Protein AF-U4T672-F1 (afdb_monomer_lite)

pLDDT: mean 72.9, std 11.15, range [51.88, 89.56]

Structure (mmCIF, N/CA/C/O backbone):
data_AF-U4T672-F1
#
_entry.id   AF-U4T672-F1
#
loop_
_atom_site.group_PDB
_atom_site.id
_atom_site.type_symbol
_atom_site.label_atom_id
_atom_site.label_alt_id
_atom_site.label_comp_id
_atom_site.label_asym_id
_atom_site.label_entity_id
_atom_site.label_seq_id
_atom_site.pdbx_PDB_ins_code
_atom_site.Cartn_x
_atom_site.Cartn_y
_atom_site.Cartn_z
_atom_site.occupancy
_atom_site.B_iso_or_equiv
_atom_site.auth_seq_id
_atom_site.auth_comp_id
_atom_site.auth_asym_id
_atom_site.auth_atom_id
_atom_site.pdbx_PDB_model_num
ATOM 1 N N . MET A 1 1 ? 43.535 17.103 -33.099 1.00 52.03 1 MET A N 1
ATOM 2 C CA . MET A 1 1 ? 42.949 15.826 -33.573 1.00 52.03 1 MET A CA 1
ATOM 3 C C . MET A 1 1 ? 42.312 15.014 -32.438 1.00 52.03 1 MET A C 1
ATOM 5 O O . MET A 1 1 ? 41.236 14.480 -32.646 1.00 52.03 1 MET A O 1
ATOM 9 N N . LEU A 1 2 ? 42.887 14.997 -31.225 1.00 51.88 2 LEU A N 1
ATOM 10 C CA . LEU A 1 2 ? 42.316 14.322 -30.042 1.00 51.88 2 LEU A CA 1
ATOM 11 C C . LEU A 1 2 ? 40.983 14.928 -29.537 1.00 51.88 2 LEU A C 1
ATOM 13 O O . LEU A 1 2 ? 40.106 14.210 -29.073 1.00 51.88 2 LEU A O 1
ATOM 17 N N . THR A 1 3 ? 40.792 16.240 -29.693 1.00 54.84 3 THR A N 1
ATOM 18 C CA . THR A 1 3 ? 39.573 16.960 -29.272 1.00 54.84 3 THR A CA 1
ATOM 19 C C . THR A 1 3 ? 38.340 16.643 -30.121 1.00 54.84 3 THR A C 1
ATOM 21 O O . THR A 1 3 ? 37.218 16.730 -29.633 1.00 54.84 3 THR A O 1
ATOM 24 N N . LEU A 1 4 ? 38.538 16.235 -31.377 1.00 54.66 4 LEU A N 1
ATOM 25 C CA . LEU A 1 4 ? 37.451 15.940 -32.314 1.00 54.66 4 LEU A CA 1
ATOM 26 C C . LEU A 1 4 ? 36.851 14.544 -32.056 1.00 54.66 4 LEU A C 1
ATOM 28 O O . LEU A 1 4 ? 35.652 14.349 -32.219 1.00 54.66 4 LEU A O 1
ATOM 32 N N . ILE A 1 5 ? 37.669 13.614 -31.548 1.00 56.81 5 ILE A N 1
ATOM 33 C CA . ILE A 1 5 ? 37.277 12.23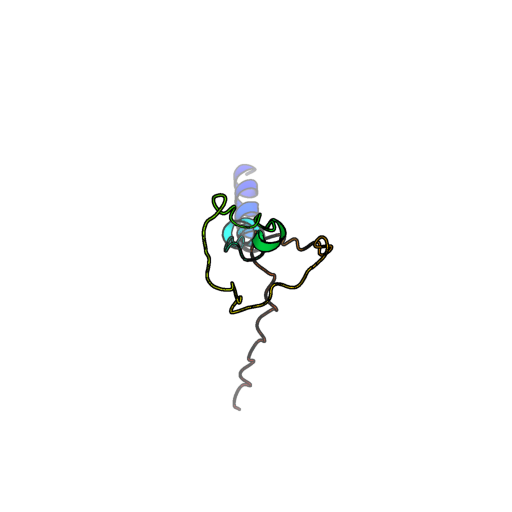5 -31.213 1.00 56.81 5 ILE A CA 1
ATOM 34 C C . ILE A 1 5 ? 36.449 12.194 -29.915 1.00 56.81 5 ILE A C 1
ATOM 36 O O . ILE A 1 5 ? 35.487 11.435 -29.815 1.00 56.81 5 ILE A O 1
ATOM 40 N N . MET A 1 6 ? 36.757 13.065 -28.946 1.00 55.12 6 MET A N 1
ATOM 41 C CA . MET A 1 6 ? 36.017 13.158 -27.677 1.00 55.12 6 MET A CA 1
ATOM 42 C C . MET A 1 6 ? 34.592 13.715 -27.859 1.00 55.12 6 MET A C 1
ATOM 44 O O . MET A 1 6 ? 33.690 13.360 -27.109 1.00 55.12 6 MET A O 1
ATOM 48 N N . GLY A 1 7 ? 34.371 14.567 -28.868 1.00 54.69 7 GLY A N 1
ATOM 49 C CA . GLY A 1 7 ? 33.045 15.118 -29.178 1.00 54.69 7 GLY A CA 1
ATOM 50 C C . GLY A 1 7 ? 32.108 14.128 -29.880 1.00 54.69 7 GLY A C 1
ATOM 51 O O . GLY A 1 7 ? 30.890 14.253 -29.775 1.00 54.69 7 GLY A O 1
ATOM 52 N N . SER A 1 8 ? 32.650 13.119 -30.572 1.00 55.47 8 SER A N 1
ATOM 53 C CA . SER A 1 8 ? 31.853 12.168 -31.364 1.00 55.47 8 SER A CA 1
ATOM 54 C C . SER A 1 8 ? 31.123 11.121 -30.507 1.00 55.47 8 SER A C 1
ATOM 56 O O . SER A 1 8 ? 30.068 10.624 -30.898 1.00 55.47 8 SER A O 1
ATOM 58 N N . THR A 1 9 ? 31.645 10.787 -29.323 1.00 55.81 9 THR A N 1
ATOM 59 C CA . THR A 1 9 ? 31.080 9.746 -28.438 1.00 55.81 9 THR A CA 1
ATOM 60 C C . THR A 1 9 ? 29.810 10.193 -27.708 1.00 55.81 9 THR A C 1
ATOM 62 O O . THR A 1 9 ? 28.970 9.360 -27.359 1.00 55.81 9 THR A O 1
ATOM 65 N N . LEU A 1 10 ? 29.614 11.503 -27.536 1.00 55.72 10 LEU A N 1
ATOM 66 C CA . LEU A 1 10 ? 28.386 12.079 -26.975 1.00 55.72 10 LEU A CA 1
ATOM 67 C C . LEU A 1 10 ? 27.207 11.972 -27.956 1.00 55.72 10 LEU A C 1
ATOM 69 O O . LEU A 1 10 ? 26.074 11.744 -27.541 1.00 55.72 10 LEU A O 1
ATOM 73 N N . VAL A 1 11 ? 27.474 12.069 -29.263 1.00 56.44 11 VAL A N 1
ATOM 74 C CA . VAL A 1 11 ? 26.438 11.991 -30.307 1.00 56.44 11 VAL A CA 1
ATOM 75 C C . VAL A 1 11 ? 26.007 10.542 -30.558 1.00 56.44 11 VAL A C 1
ATOM 77 O O . VAL A 1 11 ? 24.815 10.280 -30.697 1.00 56.44 11 VAL A O 1
ATOM 80 N N . LEU A 1 12 ? 26.938 9.576 -30.538 1.00 55.59 12 LEU A N 1
ATOM 81 C CA . LEU A 1 12 ? 26.601 8.154 -30.727 1.00 55.59 12 LEU A CA 1
ATOM 82 C C . LEU A 1 12 ? 25.916 7.503 -29.511 1.00 55.59 12 LEU A C 1
ATOM 84 O O . LEU A 1 12 ? 25.213 6.509 -29.676 1.00 55.59 12 LEU A O 1
ATOM 88 N N . SER A 1 13 ? 26.074 8.048 -28.301 1.00 56.25 13 SER A N 1
ATOM 89 C CA . SER A 1 13 ? 25.400 7.537 -27.093 1.00 56.25 13 SER A CA 1
ATOM 90 C C . SER A 1 13 ? 24.017 8.160 -26.842 1.00 56.25 13 SER A C 1
ATOM 92 O O . SER A 1 13 ? 23.255 7.643 -26.022 1.00 56.25 13 SER A O 1
ATOM 94 N N . GLY A 1 14 ? 23.651 9.215 -27.583 1.00 53.50 14 GLY A N 1
ATOM 95 C CA . GLY A 1 14 ? 22.545 10.126 -27.262 1.00 53.50 14 GLY A CA 1
ATOM 96 C C . GLY A 1 14 ? 21.135 9.527 -27.176 1.00 53.50 14 GLY A C 1
ATOM 97 O O . GLY A 1 14 ? 20.282 10.109 -26.513 1.00 53.50 14 GLY A O 1
ATOM 98 N N . CYS A 1 15 ? 20.856 8.367 -27.779 1.00 60.81 15 CYS A N 1
ATOM 99 C CA . CYS A 1 15 ? 19.523 7.746 -27.683 1.00 60.81 15 CYS A CA 1
ATOM 100 C C . CYS A 1 15 ? 19.346 6.794 -26.488 1.00 60.81 15 CYS A C 1
ATOM 102 O O . CYS A 1 15 ? 18.223 6.613 -26.027 1.00 60.81 15 CYS A O 1
ATOM 104 N N . GLN A 1 16 ? 20.413 6.167 -25.985 1.00 60.09 16 GLN A N 1
ATOM 105 C CA . GLN A 1 16 ? 20.311 5.241 -24.846 1.00 60.09 16 GLN A CA 1
ATOM 106 C C . GLN A 1 16 ? 20.599 5.949 -23.517 1.00 60.09 16 GLN A C 1
ATOM 108 O O . GLN A 1 16 ? 19.925 5.682 -22.527 1.00 60.09 16 GLN A O 1
ATOM 113 N N . SER A 1 17 ? 21.532 6.906 -23.490 1.00 60.69 17 SER A N 1
ATOM 114 C CA . SER A 1 17 ? 21.886 7.642 -22.267 1.00 60.69 17 SER A CA 1
ATOM 115 C C . SER A 1 17 ? 20.817 8.651 -21.828 1.00 60.69 17 SER A C 1
ATOM 117 O O . SER A 1 17 ? 20.640 8.880 -20.634 1.00 60.69 17 SER A O 1
ATOM 119 N N . THR A 1 18 ? 20.038 9.210 -22.761 1.00 63.66 18 THR A N 1
ATOM 120 C CA . THR A 1 18 ? 18.913 10.108 -22.437 1.00 63.66 18 THR A CA 1
ATOM 121 C C . THR A 1 18 ? 17.712 9.374 -21.851 1.00 63.66 18 THR A C 1
ATOM 123 O O . THR A 1 18 ? 16.950 9.980 -21.104 1.00 63.66 18 THR A O 1
ATOM 126 N N . LYS A 1 19 ? 17.547 8.072 -22.117 1.00 65.75 19 LYS A N 1
ATOM 127 C CA . LYS A 1 19 ? 16.465 7.262 -21.541 1.00 65.75 19 LYS A CA 1
ATOM 128 C C . LYS A 1 19 ? 16.586 7.152 -20.020 1.00 65.75 19 LYS A C 1
ATOM 130 O O . LYS A 1 19 ? 15.590 7.314 -19.328 1.00 65.75 19 LYS A O 1
ATOM 135 N N . GLU A 1 20 ? 17.790 6.951 -19.497 1.00 66.69 20 GLU A N 1
ATOM 136 C CA . GLU A 1 20 ? 18.020 6.871 -18.047 1.00 66.69 20 GLU A CA 1
ATOM 137 C C . GLU A 1 20 ? 17.904 8.234 -17.344 1.00 66.69 20 GLU A C 1
ATOM 139 O O . GLU A 1 20 ? 17.693 8.289 -16.134 1.00 66.69 20 GLU A O 1
ATOM 144 N N . LEU A 1 21 ? 18.020 9.344 -18.083 1.00 68.31 21 LEU A N 1
ATOM 145 C CA . LEU A 1 21 ? 17.896 10.696 -17.531 1.00 68.31 21 LEU A CA 1
ATOM 146 C C . LEU A 1 21 ? 16.471 11.264 -17.652 1.00 68.31 21 LEU A C 1
ATOM 148 O O . LEU A 1 21 ? 15.955 11.829 -16.696 1.00 68.31 21 LEU A O 1
ATOM 152 N N . LEU A 1 22 ? 15.832 11.110 -18.814 1.00 71.25 22 LEU A N 1
ATOM 153 C CA . LEU A 1 22 ? 14.518 11.681 -19.147 1.00 71.25 22 LEU A CA 1
ATOM 154 C C . LEU A 1 22 ? 13.373 10.667 -19.047 1.00 71.25 22 LEU A C 1
ATOM 156 O O . LEU A 1 22 ? 12.208 11.047 -18.976 1.00 71.25 22 LEU A O 1
ATOM 160 N N . GLY A 1 23 ? 13.687 9.372 -19.077 1.00 68.56 23 GLY A N 1
ATOM 161 C CA . GLY A 1 23 ? 12.707 8.294 -18.953 1.00 68.56 23 GLY A CA 1
ATOM 162 C C . GLY A 1 23 ? 12.330 7.986 -17.508 1.00 68.56 23 GLY A C 1
ATOM 163 O O . GLY A 1 23 ? 11.384 7.228 -17.289 1.00 68.56 23 GLY A O 1
ATOM 164 N N . LYS A 1 24 ? 13.023 8.590 -16.531 1.00 71.81 24 LYS A N 1
ATOM 165 C CA . LYS A 1 24 ? 12.658 8.467 -15.124 1.00 71.81 24 LYS A CA 1
ATOM 166 C C . LYS A 1 24 ? 11.346 9.192 -14.867 1.00 71.81 24 LYS A C 1
ATOM 168 O O . LYS A 1 24 ? 11.250 10.403 -15.049 1.00 71.81 24 LYS A O 1
ATOM 173 N N . ARG A 1 25 ? 10.324 8.443 -14.465 1.00 73.06 25 ARG A N 1
ATOM 174 C CA . ARG A 1 25 ? 8.995 8.967 -14.160 1.00 73.06 25 ARG A CA 1
ATOM 175 C C . ARG A 1 25 ? 8.686 8.680 -12.707 1.00 73.06 25 ARG A C 1
ATOM 177 O O . ARG A 1 25 ? 8.587 7.526 -12.294 1.00 73.06 25 ARG A O 1
ATOM 184 N N . ASP A 1 26 ? 8.519 9.756 -11.958 1.00 75.12 26 ASP A N 1
ATOM 185 C CA . ASP A 1 26 ? 8.087 9.707 -10.576 1.00 75.12 26 ASP A CA 1
ATOM 186 C C . ASP A 1 26 ? 6.638 10.185 -10.501 1.00 75.12 26 ASP A C 1
ATOM 188 O O . ASP A 1 26 ? 6.341 11.360 -10.705 1.00 75.12 26 ASP A O 1
ATOM 192 N N . ASN A 1 27 ? 5.716 9.241 -10.329 1.00 76.69 27 ASN A N 1
ATOM 193 C CA . ASN A 1 27 ? 4.289 9.524 -10.166 1.00 76.69 27 ASN A CA 1
ATOM 194 C C . ASN A 1 27 ? 3.726 8.918 -8.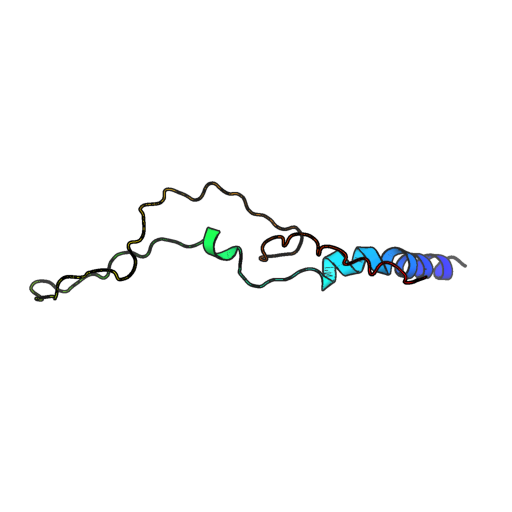872 1.00 76.69 27 ASN A C 1
ATOM 196 O O . ASN A 1 27 ? 2.513 8.752 -8.759 1.00 76.69 27 ASN A O 1
ATOM 200 N N . GLY A 1 28 ? 4.608 8.504 -7.958 1.00 79.88 28 GLY A N 1
ATOM 201 C CA . GLY A 1 28 ? 4.253 7.936 -6.661 1.00 79.88 28 GLY A CA 1
ATOM 202 C C . GLY A 1 28 ? 3.514 6.594 -6.678 1.00 79.88 28 GLY A C 1
ATOM 203 O O . GLY A 1 28 ? 3.111 6.096 -5.632 1.00 79.88 28 GLY A O 1
ATOM 204 N N . SER A 1 29 ? 3.336 5.942 -7.830 1.00 84.06 29 SER A N 1
ATOM 205 C CA . SER A 1 29 ? 2.496 4.734 -7.904 1.00 84.06 29 SER A CA 1
ATOM 206 C C . SER A 1 29 ? 3.009 3.538 -7.085 1.00 84.06 29 SER A C 1
ATOM 208 O O . SER A 1 29 ? 2.236 2.634 -6.788 1.00 84.06 29 SER A O 1
ATOM 210 N N . LEU A 1 30 ? 4.296 3.519 -6.721 1.00 84.31 30 LEU A N 1
ATOM 211 C CA . LEU A 1 30 ? 4.913 2.497 -5.871 1.00 84.31 30 LEU A CA 1
ATOM 212 C C . LEU A 1 30 ? 4.991 2.896 -4.389 1.00 84.31 30 LEU A C 1
ATOM 214 O O . LEU A 1 30 ? 5.358 2.054 -3.567 1.00 84.31 30 LEU A O 1
ATOM 218 N N . GLU A 1 31 ? 4.622 4.129 -4.027 1.00 84.81 31 GLU A N 1
ATOM 219 C CA . GLU A 1 31 ? 4.743 4.663 -2.660 1.00 84.81 31 GLU A CA 1
ATOM 220 C C . GLU A 1 31 ? 3.864 3.922 -1.652 1.00 84.81 31 GLU A C 1
ATOM 222 O O . GLU A 1 31 ? 4.221 3.814 -0.478 1.00 84.81 31 GLU A O 1
ATOM 227 N N . TYR A 1 32 ? 2.756 3.325 -2.100 1.00 82.62 32 TYR A 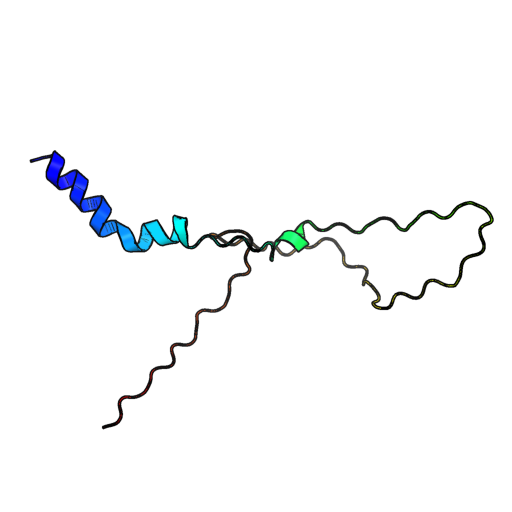N 1
ATOM 228 C CA . TYR A 1 32 ? 1.867 2.553 -1.230 1.00 82.62 32 TYR A CA 1
ATOM 229 C C . TYR A 1 32 ? 2.584 1.375 -0.536 1.00 82.62 32 TYR A C 1
ATOM 231 O O . TYR A 1 32 ? 2.132 0.933 0.519 1.00 82.62 32 TYR A O 1
ATOM 239 N N . GLN A 1 33 ? 3.714 0.879 -1.063 1.00 81.38 33 GLN A N 1
ATOM 240 C CA . GLN A 1 33 ? 4.532 -0.150 -0.397 1.00 81.38 33 GLN A CA 1
ATOM 241 C C . GLN A 1 33 ? 5.088 0.312 0.958 1.00 81.38 33 GLN A C 1
ATOM 243 O O . GLN A 1 33 ? 5.359 -0.519 1.819 1.00 81.38 33 GLN A O 1
ATOM 248 N N . GLN A 1 34 ? 5.255 1.623 1.147 1.00 81.75 34 GLN A N 1
ATOM 249 C CA . GLN A 1 34 ? 5.708 2.234 2.399 1.00 81.75 34 GLN A CA 1
ATOM 250 C C . GLN A 1 34 ? 4.540 2.698 3.282 1.00 81.75 34 GLN A C 1
ATOM 252 O O . GLN A 1 34 ? 4.765 3.250 4.363 1.00 81.75 34 GLN A O 1
ATOM 257 N N . SER A 1 35 ? 3.294 2.502 2.836 1.00 82.44 35 SER A N 1
ATOM 258 C CA . SER A 1 35 ? 2.119 2.880 3.617 1.00 82.44 35 SER A CA 1
ATOM 259 C C . SER A 1 35 ? 2.050 2.084 4.918 1.00 82.44 35 SER A C 1
ATOM 261 O O . SER A 1 35 ? 2.476 0.930 5.008 1.00 82.44 35 SER A O 1
ATOM 263 N N . LYS A 1 36 ? 1.520 2.725 5.959 1.00 81.31 36 LYS A N 1
ATOM 264 C CA . LYS A 1 36 ? 1.364 2.126 7.283 1.00 81.31 36 LYS A CA 1
ATOM 265 C C . LYS A 1 36 ? -0.088 2.207 7.701 1.00 81.31 36 LYS A C 1
ATOM 2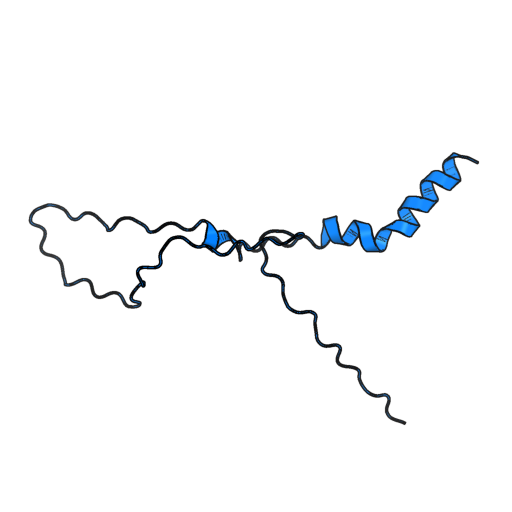67 O O . LYS A 1 36 ? -0.772 3.190 7.424 1.00 81.31 36 LYS A O 1
ATOM 272 N N . LYS A 1 37 ? -0.538 1.172 8.406 1.00 82.44 37 LYS A N 1
ATOM 273 C CA . LYS A 1 37 ? -1.845 1.190 9.050 1.00 82.44 37 LYS A CA 1
ATOM 274 C C . LYS A 1 37 ? -1.851 2.303 10.097 1.00 82.44 37 LYS A C 1
ATOM 276 O O . LYS A 1 37 ? -0.993 2.324 10.977 1.00 82.44 37 LYS A O 1
ATOM 281 N N . LEU A 1 38 ? -2.810 3.214 9.978 1.00 83.25 38 LEU A N 1
ATOM 282 C CA . LEU A 1 38 ? -3.035 4.245 10.981 1.00 83.25 38 LEU A CA 1
ATOM 283 C C . LEU A 1 38 ? -3.663 3.614 12.224 1.00 83.25 38 LEU A C 1
ATOM 285 O O . LEU A 1 38 ? -4.471 2.684 12.119 1.00 83.25 38 LEU A O 1
ATOM 289 N N . ALA A 1 39 ? -3.271 4.114 13.394 1.00 84.75 39 ALA A N 1
ATOM 290 C CA . ALA A 1 39 ? -3.946 3.760 14.630 1.00 84.75 39 ALA A CA 1
ATOM 291 C C . ALA A 1 39 ? -5.408 4.246 14.571 1.00 84.75 39 ALA A C 1
ATOM 293 O O . ALA A 1 39 ? -5.672 5.288 13.959 1.00 84.75 39 ALA A O 1
ATOM 294 N N . PRO A 1 40 ? -6.357 3.504 15.166 1.00 83.31 40 PRO A N 1
ATOM 295 C CA . PRO A 1 40 ? -7.713 4.000 15.356 1.00 83.31 40 PRO A CA 1
ATOM 296 C C . PRO A 1 40 ? -7.720 5.347 16.087 1.00 83.31 40 PRO A C 1
ATOM 298 O O . PRO A 1 40 ? -6.815 5.649 16.862 1.00 83.31 40 PRO A O 1
ATOM 301 N N . VAL A 1 41 ? -8.742 6.161 15.826 1.00 84.69 41 VAL A N 1
ATOM 302 C CA . VAL A 1 41 ? -8.937 7.421 16.548 1.00 84.69 41 VAL A CA 1
ATOM 303 C C . VAL A 1 41 ? -9.326 7.100 17.990 1.00 84.69 41 VAL A C 1
ATOM 305 O O . VAL A 1 41 ? -10.288 6.368 18.215 1.00 84.69 41 VAL A O 1
ATOM 308 N N . GLU A 1 42 ? -8.585 7.656 18.945 1.00 87.94 42 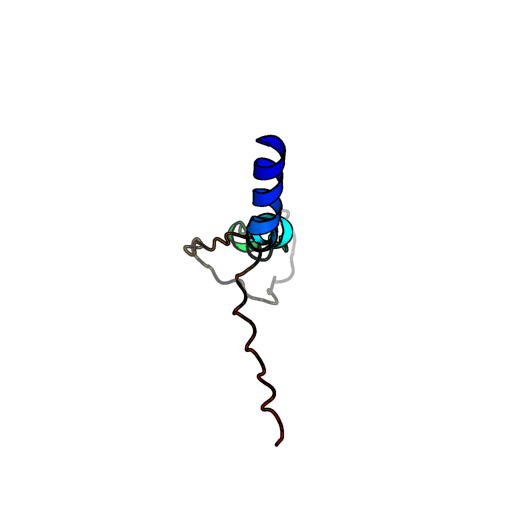GLU A N 1
ATOM 309 C CA . GLU A 1 42 ? -8.904 7.551 20.368 1.00 87.94 42 GLU A CA 1
ATOM 310 C C . GLU A 1 42 ? -10.084 8.468 20.702 1.00 87.94 42 GLU A C 1
ATOM 312 O O . GLU A 1 42 ? -10.085 9.655 20.360 1.00 87.94 42 GLU A O 1
ATOM 317 N N . LEU A 1 43 ? -11.095 7.912 21.364 1.00 86.31 43 LEU A N 1
ATOM 318 C CA . LEU A 1 43 ? -12.284 8.645 21.784 1.00 86.31 43 LEU A CA 1
ATOM 319 C C . LEU A 1 43 ? -12.146 9.061 23.257 1.00 86.31 43 LEU A C 1
ATOM 321 O O . LEU A 1 43 ? -11.584 8.302 24.051 1.00 86.31 43 LEU A O 1
ATOM 325 N N . PRO A 1 44 ? -12.652 10.242 23.657 1.00 89.56 44 PRO A N 1
ATOM 326 C CA . PRO A 1 44 ? -12.741 10.618 25.062 1.00 89.56 44 PRO A CA 1
ATOM 327 C C . PRO A 1 44 ? -13.525 9.582 25.873 1.00 89.56 44 PRO A C 1
ATOM 329 O O . PRO A 1 44 ? -14.491 8.996 25.380 1.00 89.56 44 PRO A O 1
ATOM 332 N N . ALA A 1 45 ? -13.131 9.397 27.134 1.00 86.62 45 ALA A N 1
ATOM 333 C CA . ALA A 1 45 ? -13.896 8.577 28.066 1.00 86.62 45 ALA A CA 1
ATOM 334 C C . ALA A 1 45 ? -15.343 9.094 28.173 1.00 86.62 45 ALA A C 1
ATOM 336 O O . ALA A 1 45 ? -15.580 10.302 28.130 1.00 86.62 45 ALA A O 1
ATOM 337 N N . ASP A 1 46 ? -16.293 8.163 28.286 1.00 85.25 46 ASP A N 1
ATOM 338 C CA . ASP A 1 46 ? -17.728 8.424 28.471 1.00 85.25 46 ASP A CA 1
ATOM 339 C C . ASP A 1 46 ? -18.432 9.173 27.320 1.00 85.25 46 ASP A C 1
ATOM 341 O O . ASP A 1 46 ? -19.553 9.658 27.477 1.00 85.25 46 ASP A O 1
ATOM 345 N N . GLN A 1 47 ? -17.815 9.248 26.136 1.00 84.38 47 GLN A N 1
ATOM 346 C CA . GLN A 1 47 ? -18.456 9.817 24.952 1.00 84.38 47 GLN A CA 1
ATOM 347 C C . GLN A 1 47 ? -19.324 8.773 24.236 1.00 84.38 47 GLN A C 1
ATOM 349 O O . GLN A 1 47 ? -18.817 7.787 23.697 1.00 84.38 47 GLN A O 1
ATOM 354 N N . GLU A 1 48 ? -20.635 9.018 24.166 1.00 86.19 48 GLU A N 1
ATOM 355 C CA . GLU A 1 48 ? -21.502 8.238 23.284 1.00 86.19 48 GLU A CA 1
ATOM 356 C C . GLU A 1 48 ? -21.139 8.503 21.820 1.00 86.19 48 GLU A C 1
ATOM 358 O O . GLU A 1 48 ? -21.084 9.647 21.361 1.00 86.19 48 GLU A O 1
ATOM 363 N N . THR A 1 49 ? -20.890 7.428 21.075 1.00 84.94 49 THR A N 1
ATOM 364 C CA . THR A 1 49 ? -20.598 7.485 19.643 1.00 84.94 49 THR A CA 1
ATOM 365 C C . THR A 1 49 ? -21.580 6.631 18.865 1.00 84.94 49 THR A C 1
ATOM 367 O O . THR A 1 49 ? -22.078 5.611 19.343 1.00 84.94 49 THR A O 1
ATOM 370 N N . LEU A 1 50 ? -21.870 7.060 17.637 1.00 85.75 50 LEU A N 1
ATOM 371 C CA . LEU A 1 50 ? -22.613 6.229 16.703 1.00 85.75 50 LEU A CA 1
ATOM 372 C C . LEU A 1 50 ? -21.751 5.033 16.268 1.00 85.75 50 LEU A C 1
ATOM 374 O O . LEU A 1 50 ? -20.526 5.164 16.180 1.00 85.75 50 LEU A O 1
ATOM 378 N N . PRO A 1 51 ? -22.366 3.885 15.934 1.00 83.44 51 PRO A N 1
ATOM 379 C CA . PRO A 1 51 ? -21.636 2.735 15.421 1.00 83.44 51 PRO A CA 1
ATOM 380 C C . PRO A 1 51 ? -20.810 3.105 14.184 1.00 83.44 51 PRO A C 1
ATOM 382 O O . PRO A 1 51 ? -21.348 3.584 13.182 1.00 83.44 51 PRO A O 1
ATOM 385 N N . PHE A 1 52 ? -19.501 2.857 14.233 1.00 83.19 52 PHE A N 1
ATOM 386 C CA . PHE A 1 52 ? -18.632 3.037 13.075 1.00 83.19 52 PHE A CA 1
ATOM 387 C C . PHE A 1 52 ? -18.790 1.855 12.113 1.00 83.19 52 PHE A C 1
ATOM 389 O O . PHE A 1 52 ? -18.356 0.740 12.405 1.00 83.19 52 PHE A O 1
ATOM 396 N N . VAL A 1 53 ? -19.389 2.107 10.949 1.00 84.69 53 VAL A N 1
ATOM 397 C CA . VAL A 1 53 ? -19.470 1.138 9.850 1.00 84.69 53 VAL A CA 1
ATOM 398 C C . VAL A 1 53 ? -18.606 1.652 8.698 1.00 84.69 53 VAL A C 1
ATOM 400 O O . VAL A 1 53 ? -18.970 2.646 8.064 1.00 84.69 53 VAL A O 1
ATOM 403 N N . PRO A 1 54 ? -17.445 1.033 8.417 1.00 83.50 54 PRO A N 1
ATOM 404 C CA . PRO A 1 54 ? -16.596 1.482 7.326 1.00 83.50 54 PRO A CA 1
ATOM 405 C C . PRO A 1 54 ? -17.290 1.233 5.983 1.00 83.50 54 PRO A C 1
ATOM 407 O O . PRO A 1 54 ? -17.786 0.138 5.730 1.00 83.50 54 PRO A O 1
ATOM 410 N N . LEU A 1 55 ? -17.262 2.230 5.091 1.00 88.81 55 LEU A N 1
ATOM 411 C CA . LEU A 1 55 ? -17.748 2.073 3.711 1.00 88.81 55 LEU A CA 1
ATOM 412 C C . LEU A 1 55 ? -16.958 1.004 2.945 1.00 88.81 55 LEU A C 1
ATOM 414 O O . LEU A 1 55 ? -17.508 0.312 2.093 1.00 88.81 55 LEU A O 1
ATOM 418 N N . TYR A 1 56 ? -15.672 0.865 3.274 1.00 88.06 56 TYR A N 1
ATOM 419 C CA . TYR A 1 56 ? -14.780 -0.125 2.692 1.00 88.06 56 TYR A CA 1
ATOM 420 C C . TYR A 1 56 ? -14.057 -0.869 3.817 1.00 88.06 56 TYR A C 1
ATOM 422 O O . TYR A 1 56 ? -13.251 -0.257 4.523 1.00 88.06 56 TYR A O 1
ATOM 430 N N . PRO A 1 57 ? -14.335 -2.166 4.029 1.00 82.81 57 PRO A N 1
ATOM 431 C CA . PRO A 1 57 ? -13.615 -2.941 5.025 1.00 82.81 57 PRO A CA 1
ATOM 432 C C . PRO A 1 57 ? -12.160 -3.107 4.581 1.00 82.81 57 PRO A C 1
ATOM 434 O O . PRO A 1 57 ? -11.881 -3.643 3.510 1.00 82.81 57 PRO A O 1
ATOM 437 N N . THR A 1 58 ? -11.224 -2.660 5.414 1.00 81.12 58 THR A N 1
ATOM 438 C CA . THR A 1 58 ? -9.795 -2.854 5.157 1.00 81.12 58 THR A CA 1
ATOM 439 C C . THR A 1 58 ? -9.387 -4.246 5.643 1.00 81.12 58 THR A C 1
ATOM 441 O O . THR A 1 58 ? -9.428 -4.494 6.852 1.00 81.12 58 THR A O 1
ATOM 444 N N . PRO A 1 59 ? -8.995 -5.172 4.752 1.00 77.7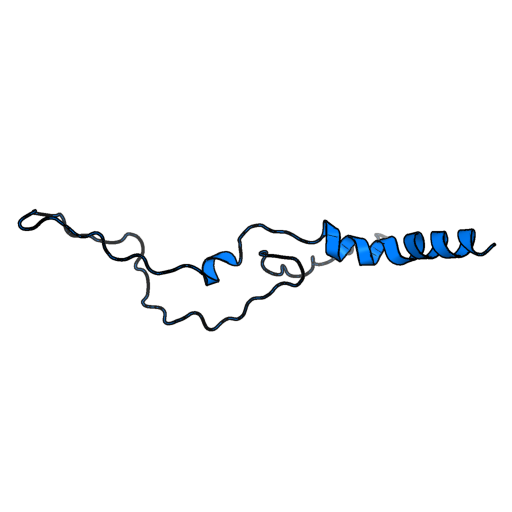5 59 PRO A N 1
ATOM 445 C CA . PRO A 1 59 ? -8.569 -6.500 5.166 1.00 77.75 59 PRO A CA 1
ATOM 446 C C . PRO A 1 59 ? -7.302 -6.417 6.022 1.00 77.75 59 PRO A C 1
ATOM 448 O O . PRO A 1 59 ? -6.437 -5.565 5.809 1.00 77.75 59 PRO A O 1
ATOM 451 N N . SER A 1 60 ? -7.170 -7.331 6.984 1.00 80.38 60 SER A N 1
ATOM 452 C CA . SER A 1 60 ? -5.927 -7.489 7.739 1.00 80.38 60 SER A CA 1
ATOM 453 C C . SER A 1 60 ? -4.881 -8.153 6.848 1.00 80.38 60 SER A C 1
ATOM 455 O O . SER A 1 60 ? -4.722 -9.371 6.853 1.00 80.38 60 SER A O 1
ATOM 457 N N . THR A 1 61 ? -4.188 -7.356 6.043 1.00 71.25 61 THR A N 1
ATOM 458 C CA . THR A 1 61 ? -3.060 -7.825 5.242 1.00 71.25 61 THR A CA 1
ATOM 459 C C . THR A 1 61 ? -1.808 -7.846 6.111 1.00 71.25 61 THR A C 1
ATOM 461 O O . THR A 1 61 ? -1.526 -6.875 6.814 1.00 71.25 61 THR A O 1
ATOM 464 N N . GLY A 1 62 ? -1.055 -8.947 6.076 1.00 77.06 62 GLY A N 1
ATOM 465 C CA . GLY A 1 62 ? 0.280 -9.004 6.674 1.00 77.06 62 GLY A CA 1
ATOM 466 C C . GLY A 1 62 ? 1.254 -8.023 6.006 1.00 77.06 62 GLY A C 1
ATOM 467 O O . GLY A 1 62 ? 0.876 -7.237 5.137 1.00 77.06 62 GLY A O 1
ATOM 468 N N . ALA A 1 63 ? 2.528 -8.073 6.400 1.00 76.69 63 ALA A N 1
ATOM 469 C CA . ALA A 1 63 ? 3.557 -7.247 5.774 1.00 76.69 63 ALA A CA 1
ATOM 470 C C . ALA A 1 63 ? 3.604 -7.480 4.252 1.00 76.69 63 ALA A C 1
ATOM 472 O O . ALA A 1 63 ? 3.546 -8.622 3.792 1.00 76.69 63 ALA A O 1
ATOM 473 N N . ASN A 1 64 ? 3.719 -6.399 3.474 1.00 74.88 64 ASN A N 1
ATOM 474 C CA . ASN A 1 64 ? 3.881 -6.492 2.027 1.00 74.88 64 ASN A CA 1
ATOM 475 C C . ASN A 1 64 ? 5.210 -7.205 1.711 1.00 74.88 64 ASN A C 1
ATOM 477 O O . ASN A 1 64 ? 6.277 -6.747 2.115 1.00 74.88 64 ASN A O 1
ATOM 481 N N . THR A 1 65 ? 5.139 -8.343 1.019 1.00 81.38 65 THR A N 1
ATOM 482 C CA . THR A 1 65 ? 6.308 -9.151 0.632 1.00 81.38 65 THR A CA 1
ATOM 483 C C . THR A 1 65 ? 6.788 -8.867 -0.790 1.00 81.38 65 THR A C 1
ATOM 485 O O . THR A 1 65 ? 7.846 -9.358 -1.192 1.00 81.38 65 THR A O 1
ATOM 488 N N . LEU A 1 66 ? 6.028 -8.090 -1.566 1.00 77.81 66 LEU A N 1
ATOM 489 C CA . LEU A 1 66 ? 6.363 -7.752 -2.939 1.00 77.81 66 LEU A CA 1
ATOM 490 C C . LEU A 1 66 ? 7.489 -6.725 -2.937 1.00 77.81 66 LEU A C 1
ATOM 492 O O . LEU A 1 66 ? 7.370 -5.630 -2.397 1.00 77.81 66 LEU A O 1
ATOM 496 N N . LYS A 1 67 ? 8.589 -7.078 -3.594 1.00 75.50 67 LYS A N 1
ATOM 497 C CA . LYS A 1 67 ? 9.664 -6.144 -3.905 1.00 75.50 67 LYS A CA 1
ATOM 498 C C . LYS A 1 67 ? 9.414 -5.595 -5.300 1.00 75.50 67 LYS A C 1
ATOM 500 O O . LYS A 1 67 ? 9.810 -6.209 -6.285 1.00 75.50 67 LYS A O 1
ATOM 505 N N . LEU A 1 68 ? 8.730 -4.457 -5.383 1.00 76.62 68 LEU A N 1
ATOM 506 C CA . LEU A 1 68 ? 8.543 -3.764 -6.654 1.00 76.62 68 LEU A CA 1
ATOM 507 C C . LEU A 1 68 ? 9.598 -2.664 -6.761 1.00 76.62 68 LEU A C 1
ATOM 509 O O . LEU A 1 68 ? 9.599 -1.705 -5.988 1.00 76.62 68 LEU A O 1
ATOM 513 N N . GLN A 1 69 ? 10.526 -2.839 -7.694 1.00 68.88 69 GLN A N 1
ATOM 514 C CA . GLN A 1 69 ? 11.540 -1.855 -8.049 1.00 68.88 69 GLN A CA 1
ATOM 515 C C . GLN A 1 69 ? 11.396 -1.536 -9.535 1.00 68.88 69 GLN A C 1
ATOM 517 O O . GLN A 1 69 ? 11.157 -2.434 -10.342 1.00 68.88 69 GLN A O 1
ATOM 522 N N . ASN A 1 70 ? 11.552 -0.266 -9.895 1.00 68.00 70 ASN A N 1
ATOM 523 C CA . ASN A 1 70 ? 11.695 0.150 -11.282 1.00 68.00 70 ASN A CA 1
ATOM 524 C C . ASN A 1 70 ? 13.029 0.893 -11.425 1.00 68.00 70 ASN A C 1
ATOM 526 O O . ASN A 1 70 ? 13.369 1.743 -10.603 1.00 68.00 70 ASN A O 1
ATOM 530 N N . GLU A 1 71 ? 13.780 0.569 -12.475 1.00 64.62 71 GLU A N 1
ATOM 531 C CA . GLU A 1 71 ? 15.032 1.238 -12.853 1.00 64.62 71 GLU A CA 1
ATOM 532 C C . GLU A 1 71 ? 14.808 2.738 -13.148 1.00 64.62 71 GLU A C 1
ATOM 534 O O . GLU A 1 71 ? 15.708 3.564 -13.000 1.00 64.62 71 GLU A O 1
ATOM 539 N N . SER A 1 72 ? 13.570 3.106 -13.501 1.00 64.88 72 SER A N 1
ATOM 540 C CA . SER A 1 72 ? 13.143 4.441 -13.922 1.00 64.88 72 SER A CA 1
ATOM 541 C C . SER A 1 72 ? 12.304 5.235 -12.890 1.00 64.88 72 SER A C 1
ATOM 543 O O . SER A 1 72 ? 11.627 6.182 -13.280 1.00 64.88 72 SER A O 1
ATOM 545 N N . GLY A 1 73 ? 12.315 4.913 -11.588 1.00 70.00 73 GLY A N 1
ATOM 546 C CA . GLY A 1 73 ? 11.651 5.725 -10.536 1.00 70.00 73 GLY A CA 1
ATOM 547 C C . GLY A 1 73 ? 10.435 5.068 -9.863 1.00 70.00 73 GLY A C 1
ATOM 548 O O . GLY A 1 73 ? 10.327 3.848 -9.840 1.00 70.00 73 GLY A O 1
ATOM 549 N N . SER A 1 74 ? 9.512 5.852 -9.290 1.00 73.69 74 SER A N 1
ATOM 550 C CA . SER A 1 74 ? 8.380 5.340 -8.480 1.00 73.69 74 SER A CA 1
ATOM 551 C C . SER A 1 74 ? 7.152 4.908 -9.296 1.00 73.69 74 SER A C 1
ATOM 553 O O . SER A 1 74 ? 6.070 4.690 -8.740 1.00 73.69 74 SER A O 1
ATOM 555 N N . GLN A 1 75 ? 7.278 4.801 -10.622 1.00 77.69 75 GLN A N 1
ATOM 556 C CA . GLN A 1 75 ? 6.190 4.370 -11.496 1.00 77.69 75 GLN A CA 1
ATOM 557 C C . GLN A 1 75 ? 6.160 2.840 -11.681 1.00 77.69 75 GLN A C 1
ATOM 559 O O . GLN A 1 75 ? 7.185 2.217 -11.943 1.00 77.69 75 GLN A O 1
ATOM 564 N N . TYR A 1 76 ? 4.975 2.228 -11.651 1.00 79.06 76 TYR A N 1
ATOM 565 C CA . TYR A 1 76 ? 4.761 0.854 -12.102 1.00 79.06 76 TYR A CA 1
ATOM 566 C C . TYR A 1 76 ? 5.196 0.657 -13.555 1.00 79.06 76 TYR A C 1
ATOM 568 O O . TYR A 1 76 ? 4.827 1.436 -14.439 1.00 79.06 76 TYR A O 1
ATOM 576 N N . GLN A 1 77 ? 5.927 -0.427 -13.821 1.00 75.69 77 GLN A N 1
ATOM 577 C CA . GLN A 1 77 ? 6.326 -0.771 -15.179 1.00 75.69 77 GLN A CA 1
ATOM 578 C C . GLN A 1 77 ? 5.084 -1.082 -16.022 1.00 75.69 77 GLN A C 1
ATOM 580 O O . GLN A 1 77 ? 4.456 -2.129 -15.874 1.00 75.69 77 GLN A O 1
ATOM 585 N N . LEU A 1 78 ? 4.733 -0.160 -16.920 1.00 73.94 78 LEU A N 1
ATOM 586 C CA . LEU A 1 78 ? 3.656 -0.385 -17.874 1.00 73.94 78 LEU A CA 1
ATOM 587 C C . LEU A 1 78 ? 4.114 -1.394 -18.940 1.00 73.94 78 LEU A C 1
ATOM 589 O O . LEU A 1 78 ? 5.291 -1.376 -19.335 1.00 73.94 78 LEU A O 1
ATOM 593 N N . PRO A 1 79 ? 3.209 -2.266 -19.422 1.00 74.62 79 PRO A N 1
ATOM 594 C CA . PRO A 1 79 ? 3.503 -3.136 -20.550 1.00 74.62 79 PRO A CA 1
ATOM 595 C C . PRO A 1 79 ? 3.861 -2.293 -21.777 1.00 74.62 79 PRO A C 1
ATOM 597 O O . PRO A 1 79 ? 3.374 -1.174 -21.955 1.00 74.62 79 PRO A O 1
ATOM 600 N N . LYS A 1 80 ? 4.733 -2.829 -22.637 1.00 76.38 80 LYS A N 1
ATOM 601 C CA . LYS A 1 80 ? 5.107 -2.138 -23.874 1.00 76.38 80 LYS A CA 1
ATOM 602 C C . LYS A 1 80 ? 3.851 -1.926 -24.733 1.00 76.38 80 LYS A C 1
ATOM 604 O O . LYS A 1 80 ? 3.069 -2.870 -24.862 1.00 76.38 80 LYS A O 1
ATOM 609 N N . PRO A 1 81 ? 3.667 -0.738 -25.340 1.00 76.19 81 PRO A N 1
ATOM 610 C CA . PRO A 1 81 ? 2.556 -0.507 -26.250 1.00 76.19 81 PRO A CA 1
ATOM 611 C C . PRO A 1 81 ? 2.539 -1.577 -27.339 1.00 76.19 81 PRO A C 1
ATOM 613 O O . PRO A 1 81 ? 3.577 -1.878 -27.937 1.00 76.19 81 PRO A O 1
ATOM 616 N N . GLN A 1 82 ? 1.367 -2.149 -27.606 1.00 81.06 82 GLN A N 1
ATOM 617 C CA . GLN A 1 82 ? 1.208 -3.007 -28.770 1.00 81.06 82 GLN A CA 1
ATOM 618 C C . GLN A 1 82 ? 1.353 -2.131 -30.011 1.00 81.06 82 GLN A C 1
ATOM 620 O O . GLN A 1 82 ? 0.648 -1.135 -30.173 1.00 81.06 82 GLN A O 1
ATOM 625 N N . ARG A 1 83 ? 2.320 -2.462 -30.868 1.00 76.00 83 ARG A N 1
ATOM 626 C CA . ARG A 1 83 ? 2.519 -1.729 -32.113 1.00 76.00 83 ARG A CA 1
ATOM 627 C C . ARG A 1 83 ? 1.336 -2.070 -33.018 1.00 76.00 83 ARG A C 1
ATOM 629 O O . ARG A 1 83 ? 1.277 -3.176 -33.547 1.00 76.00 83 ARG A O 1
ATOM 636 N N . ALA A 1 84 ? 0.403 -1.138 -33.183 1.00 68.38 84 ALA A N 1
ATOM 637 C CA . ALA A 1 84 ? -0.582 -1.214 -34.249 1.00 68.38 84 ALA A CA 1
ATOM 638 C C . ALA A 1 84 ? 0.177 -1.069 -35.574 1.00 68.38 84 ALA A C 1
ATOM 640 O O . ALA A 1 84 ? 0.449 0.036 -36.036 1.00 68.38 84 ALA A O 1
ATOM 641 N N . VAL A 1 85 ? 0.628 -2.185 -36.145 1.00 62.56 85 VAL A N 1
ATOM 642 C CA . VAL A 1 85 ? 1.063 -2.208 -37.540 1.00 62.56 85 VAL A CA 1
ATOM 643 C C . VAL A 1 85 ? -0.188 -1.994 -38.378 1.00 62.56 85 VAL A C 1
ATOM 645 O O . VAL A 1 85 ? -1.001 -2.902 -38.538 1.00 62.56 85 VAL A O 1
ATOM 648 N N . SER A 1 86 ? -0.366 -0.778 -38.891 1.00 61.31 86 SER A N 1
ATOM 649 C CA . SER A 1 86 ? -1.238 -0.568 -40.040 1.00 61.31 86 SER A CA 1
ATOM 650 C C . SER A 1 86 ? -0.672 -1.424 -41.170 1.00 61.31 86 SER A C 1
ATOM 652 O O . SER A 1 86 ? 0.437 -1.167 -41.644 1.00 61.31 86 SER A O 1
ATOM 654 N N . SER A 1 87 ? -1.384 -2.485 -41.545 1.00 58.44 87 SER A N 1
ATOM 655 C CA . SER A 1 87 ? -1.033 -3.243 -42.745 1.00 58.44 87 SER A CA 1
ATOM 656 C C . SER A 1 87 ? -1.085 -2.281 -43.937 1.00 58.44 87 SER A C 1
ATOM 658 O O . SER A 1 87 ? -2.056 -1.526 -44.035 1.00 58.44 87 SER A O 1
ATOM 660 N N . PRO A 1 88 ? -0.062 -2.236 -44.807 1.00 60.72 88 PRO A N 1
ATOM 661 C CA . PRO A 1 88 ? -0.142 -1.417 -46.006 1.00 60.72 88 PRO A CA 1
ATOM 662 C C . PRO A 1 88 ? -1.292 -1.942 -46.875 1.00 60.72 88 PRO A C 1
ATOM 664 O O . PRO A 1 88 ? -1.368 -3.139 -47.149 1.00 60.72 88 PRO A O 1
ATOM 667 N N . SER A 1 89 ? -2.209 -1.051 -47.260 1.00 62.31 89 SER A N 1
ATOM 668 C CA . SER A 1 89 ? -3.173 -1.337 -48.323 1.00 62.31 89 SER A CA 1
ATOM 669 C C . SER A 1 89 ? -2.397 -1.420 -49.633 1.00 62.31 89 SER A C 1
ATOM 671 O O . SER A 1 89 ? -1.679 -0.473 -49.958 1.00 62.31 89 SER A O 1
ATOM 673 N N . ASN A 1 90 ? -2.517 -2.554 -50.329 1.00 52.72 90 ASN A N 1
ATOM 674 C CA . ASN A 1 90 ? -2.095 -2.693 -51.726 1.00 52.72 90 ASN A CA 1
ATOM 675 C C . ASN A 1 90 ? -2.843 -1.708 -52.629 1.00 52.72 90 ASN A C 1
ATOM 677 O O . ASN A 1 90 ? -4.000 -1.365 -52.281 1.00 52.72 90 ASN A O 1
#

Secondary structure (DSSP, 8-state):
-HHHHHHHHHHHHHHHHHHHHHS----STTGGGG--PPPPPPPPTT--------SS--------------TTSSS--PPPPP----PPP-

Radius of gyration: 25.95 Å; chains: 1; bounding box: 66×26×80 Å

Organism: NCBI:txid1354303

Sequence (90 aa):
MLTLIMGSTLVLSGCQSTKELLGKRDNGSLEYQQSKKLAPVELPADQETLPFVPLYPTPSTGANTLKLQNESGSQYQLPKPQRAVSSPSN

Foldseek 3Di:
DVVVVVVVVCVVCVPPVVCLVVVQDEPQQQVCLVDDDDDDDDDDPPDDDDDDDDPDDDDPDDRDPDDDDDSRYNDDDDDDDDPPPPDDDD